Protein AF-A0AAD5GUF0-F1 (afdb_monomer)

pLDDT: mean 94.55, std 7.67, range [51.72, 98.69]

Nearest PDB structures (foldseek):
  1xaw-assembly1_A  TM=6.796E-01  e=3.207E+00  Homo sapiens
  8cmo-assembly1_F  TM=7.644E-01  e=4.762E+00  Coelastrella

Solvent-accessible surface area (backbone atoms only — not comparable to full-atom values): 5502 Å² total; per-residue (Å²): 122,49,72,68,58,52,51,54,33,68,68,42,85,84,75,80,29,69,92,47,71,67,58,53,53,51,51,55,51,46,35,30,50,47,40,40,71,79,30,57,81,88,37,66,63,14,50,52,24,55,52,51,48,53,53,48,52,57,53,48,64,72,42,46,66,56,52,53,52,51,49,54,52,49,52,53,50,52,50,54,49,50,53,52,51,52,54,53,52,52,58,73,67,54,74,89,124

Structure (mmCIF, N/CA/C/O backbone):
data_AF-A0AAD5GUF0-F1
#
_e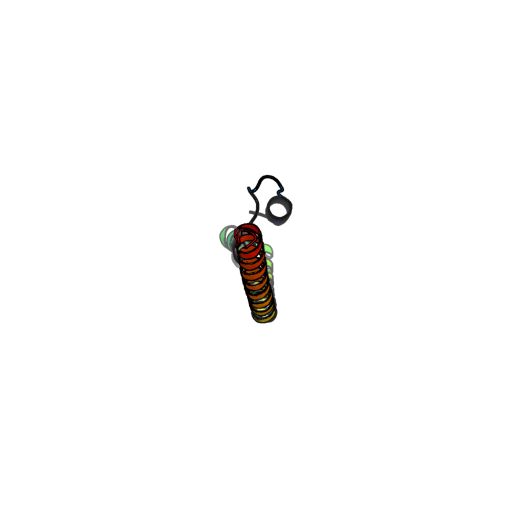ntry.id   AF-A0AAD5GUF0-F1
#
loop_
_atom_site.group_PDB
_atom_site.id
_atom_site.type_symbol
_atom_site.label_atom_id
_atom_site.label_alt_id
_atom_site.label_comp_id
_atom_site.label_asym_id
_atom_site.label_entity_id
_atom_site.label_seq_id
_atom_site.pdbx_PDB_ins_code
_atom_site.Cartn_x
_atom_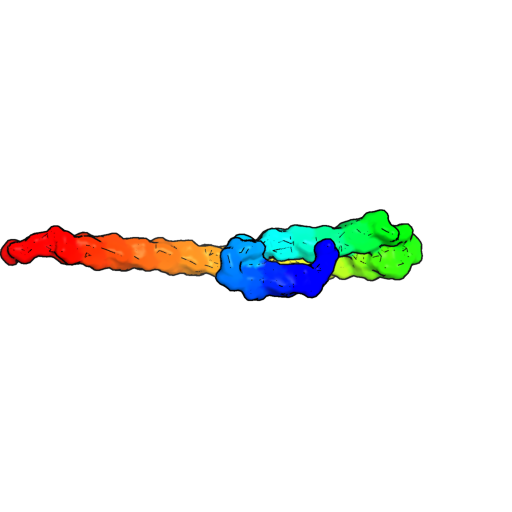site.Cartn_y
_atom_site.Cartn_z
_atom_site.occupancy
_atom_site.B_iso_or_equiv
_atom_site.auth_seq_id
_atom_site.auth_comp_id
_atom_site.auth_asym_id
_atom_site.auth_atom_id
_atom_site.pdbx_PDB_model_num
ATOM 1 N N . MET A 1 1 ? 8.420 9.641 -3.452 1.00 95.06 1 MET A N 1
ATOM 2 C CA . MET A 1 1 ? 7.790 8.554 -2.682 1.00 95.06 1 MET A CA 1
ATOM 3 C C . MET A 1 1 ? 8.701 7.355 -2.778 1.00 95.06 1 MET A C 1
ATOM 5 O O . MET A 1 1 ? 9.085 7.003 -3.888 1.00 95.06 1 MET A O 1
ATOM 9 N N . ASP A 1 2 ? 9.056 6.786 -1.637 1.00 97.38 2 ASP A N 1
ATOM 10 C CA . ASP A 1 2 ? 9.989 5.672 -1.464 1.00 97.38 2 ASP A CA 1
ATOM 11 C C . ASP A 1 2 ? 9.637 4.935 -0.161 1.00 97.38 2 ASP A C 1
ATOM 13 O O . ASP A 1 2 ? 8.843 5.426 0.647 1.00 97.38 2 ASP A O 1
ATOM 17 N N . PHE A 1 3 ? 10.199 3.743 0.043 1.00 97.75 3 PHE A N 1
ATOM 18 C CA . PHE A 1 3 ? 9.837 2.902 1.186 1.00 97.75 3 PHE A CA 1
ATOM 19 C C . PHE A 1 3 ? 10.239 3.499 2.540 1.00 97.75 3 PHE A C 1
ATOM 21 O O . PHE A 1 3 ? 9.531 3.281 3.521 1.00 97.75 3 PHE A O 1
ATOM 28 N N . SER A 1 4 ? 11.317 4.285 2.603 1.00 98.31 4 SER A N 1
ATOM 29 C CA . SER A 1 4 ? 11.704 4.993 3.829 1.00 98.31 4 SER A CA 1
ATOM 30 C C . SER A 1 4 ? 10.669 6.057 4.196 1.00 98.31 4 SER A C 1
ATOM 32 O O . SER A 1 4 ? 10.277 6.166 5.354 1.00 98.31 4 SER A O 1
ATOM 34 N N . THR A 1 5 ? 10.158 6.788 3.204 1.00 98.06 5 THR A N 1
ATOM 35 C CA . THR A 1 5 ? 9.072 7.760 3.380 1.00 98.06 5 THR A CA 1
ATOM 36 C C . THR A 1 5 ? 7.789 7.085 3.863 1.00 98.06 5 THR A C 1
ATOM 38 O O . THR A 1 5 ? 7.181 7.563 4.820 1.00 98.06 5 THR A O 1
ATOM 41 N N . ILE A 1 6 ? 7.398 5.955 3.254 1.00 98.31 6 ILE A N 1
ATOM 42 C CA . ILE A 1 6 ? 6.229 5.176 3.698 1.00 98.31 6 ILE A CA 1
ATOM 43 C C . ILE A 1 6 ? 6.409 4.741 5.152 1.00 98.31 6 ILE A C 1
ATOM 45 O O . ILE A 1 6 ? 5.516 4.969 5.965 1.00 98.31 6 ILE A O 1
ATOM 49 N N . LYS A 1 7 ? 7.568 4.171 5.503 1.00 97.88 7 LYS A N 1
ATOM 50 C CA . LYS A 1 7 ? 7.862 3.738 6.873 1.00 97.88 7 LYS A CA 1
ATOM 51 C C . LYS A 1 7 ? 7.731 4.894 7.867 1.00 97.88 7 LYS A C 1
ATOM 53 O O . LYS A 1 7 ? 6.997 4.777 8.842 1.00 97.88 7 LYS A O 1
ATOM 58 N N . ASN A 1 8 ? 8.372 6.026 7.587 1.00 97.75 8 ASN A N 1
ATOM 59 C CA . ASN A 1 8 ? 8.329 7.190 8.471 1.00 97.75 8 ASN A CA 1
ATOM 60 C C . ASN A 1 8 ? 6.898 7.713 8.654 1.00 97.75 8 ASN A C 1
ATOM 62 O O . ASN A 1 8 ? 6.505 8.064 9.763 1.00 97.75 8 ASN A O 1
ATOM 66 N N . LYS A 1 9 ? 6.098 7.729 7.581 1.00 98.00 9 LYS A N 1
ATOM 67 C CA . LYS A 1 9 ? 4.695 8.155 7.641 1.00 98.00 9 LYS A CA 1
ATOM 68 C C . LYS A 1 9 ? 3.797 7.131 8.348 1.00 98.00 9 LYS A C 1
ATOM 70 O O . LYS A 1 9 ? 2.826 7.523 8.984 1.00 98.00 9 LYS A O 1
ATOM 75 N N . MET A 1 10 ? 4.113 5.838 8.292 1.00 96.94 10 MET A N 1
ATOM 76 C CA . MET A 1 10 ? 3.436 4.814 9.101 1.00 96.94 10 MET A CA 1
ATOM 77 C C . MET A 1 10 ? 3.739 4.962 10.598 1.00 96.94 10 MET A C 1
ATOM 79 O O . MET A 1 10 ? 2.868 4.710 11.422 1.00 96.94 10 MET A O 1
ATOM 83 N N . GLU A 1 11 ? 4.958 5.369 10.948 1.00 96.62 11 GLU A N 1
ATOM 84 C CA . GLU A 1 11 ? 5.426 5.491 12.337 1.00 96.62 11 GLU A CA 1
ATOM 85 C C . GLU A 1 11 ? 5.147 6.876 12.963 1.00 96.62 11 GLU A C 1
ATOM 87 O O . GLU A 1 11 ? 5.477 7.110 14.130 1.00 96.62 11 GLU A O 1
ATOM 92 N N . ALA A 1 12 ? 4.535 7.797 12.211 1.00 96.69 12 ALA A N 1
ATOM 93 C CA . ALA A 1 12 ? 4.239 9.154 12.658 1.00 96.69 12 ALA A CA 1
ATOM 94 C C . ALA A 1 12 ? 3.250 9.174 13.839 1.00 96.69 12 ALA A C 1
ATOM 96 O O . ALA A 1 12 ? 2.185 8.557 13.798 1.00 96.69 12 ALA A O 1
ATOM 97 N N . LYS A 1 13 ? 3.591 9.923 14.896 1.00 94.88 13 LYS A N 1
ATOM 98 C CA . LYS A 1 13 ? 2.815 10.001 16.154 1.00 94.88 13 LYS A CA 1
ATOM 99 C C . LYS A 1 13 ? 2.035 11.304 16.333 1.00 94.88 13 LYS A C 1
ATOM 101 O O . LYS A 1 13 ? 1.248 11.422 17.263 1.00 94.88 13 LYS A O 1
ATOM 106 N N . ASP A 1 14 ? 2.267 12.280 15.466 1.00 94.94 14 ASP A N 1
ATOM 107 C CA . ASP A 1 14 ? 1.704 13.635 15.522 1.00 94.94 14 ASP A CA 1
ATOM 108 C C . ASP A 1 14 ? 0.382 13.780 14.745 1.00 94.94 14 ASP A C 1
ATOM 110 O O . ASP A 1 14 ? -0.128 14.884 14.576 1.00 94.94 14 ASP A O 1
ATOM 114 N N . GLY A 1 15 ? -0.175 12.669 14.252 1.00 92.06 15 GLY A N 1
ATOM 115 C CA . GLY A 1 15 ? -1.387 12.662 13.432 1.00 92.06 15 GLY A CA 1
ATOM 116 C C . GLY A 1 15 ? -1.154 12.954 11.945 1.00 92.06 15 GLY A C 1
ATOM 117 O O . GLY A 1 15 ? -2.120 12.956 11.185 1.00 92.06 15 GLY A O 1
ATOM 118 N N . SER A 1 16 ? 0.095 13.146 11.500 1.00 93.44 16 SER A N 1
ATOM 119 C CA . SER A 1 16 ? 0.442 13.297 10.073 1.00 93.44 16 SER A CA 1
ATOM 120 C C . SER A 1 16 ? 0.548 11.965 9.308 1.00 93.44 16 SER A C 1
ATOM 122 O O . SER A 1 16 ? 0.764 11.950 8.091 1.00 93.44 16 SER A O 1
ATOM 124 N N . GLY A 1 17 ? 0.400 10.844 10.019 1.00 97.00 17 GLY A N 1
ATOM 125 C CA . GLY A 1 17 ? 0.507 9.501 9.463 1.00 97.00 17 GLY A CA 1
ATOM 126 C C . GLY A 1 17 ? -0.642 9.103 8.538 1.00 97.00 17 GLY A C 1
ATOM 127 O O . GLY A 1 17 ? -1.584 9.856 8.287 1.00 97.00 17 GLY A O 1
ATOM 128 N N . TYR A 1 18 ? -0.552 7.888 8.001 1.00 97.44 18 TYR A N 1
ATOM 129 C CA . TYR A 1 18 ? -1.620 7.319 7.179 1.00 97.44 18 TYR A CA 1
ATOM 130 C C . TYR A 1 18 ? -2.899 7.097 7.982 1.00 97.44 18 TYR A C 1
ATOM 132 O O . TYR A 1 18 ? -2.859 6.593 9.103 1.00 97.44 18 TYR A O 1
ATOM 140 N N . LYS A 1 19 ? -4.047 7.409 7.376 1.00 93.38 19 LYS A N 1
ATOM 141 C CA . LYS A 1 19 ? -5.355 7.230 8.029 1.00 93.38 19 LYS A CA 1
ATOM 142 C C . LYS A 1 19 ? -5.882 5.807 7.914 1.00 93.38 19 LYS A C 1
ATOM 144 O O . LYS A 1 19 ? -6.704 5.383 8.717 1.00 93.38 19 LYS A O 1
ATOM 149 N N . ASN A 1 20 ? -5.467 5.093 6.873 1.00 91.31 20 ASN A N 1
ATOM 150 C CA . ASN A 1 20 ? -5.873 3.720 6.612 1.00 91.31 20 ASN A CA 1
ATOM 151 C C . ASN A 1 20 ? -4.861 3.022 5.695 1.00 91.31 20 ASN A C 1
ATOM 153 O O . ASN A 1 20 ? -4.061 3.656 5.004 1.00 91.31 20 ASN A O 1
ATOM 157 N N . VAL A 1 21 ? -4.943 1.692 5.648 1.00 92.94 21 VAL A N 1
ATOM 158 C CA . VAL A 1 21 ? -4.049 0.850 4.843 1.00 92.94 21 VAL A CA 1
ATOM 159 C C . VAL A 1 21 ? -4.140 1.129 3.335 1.00 92.94 21 VAL A C 1
ATOM 161 O O . VAL A 1 21 ? -3.156 0.960 2.620 1.00 92.94 21 VAL A O 1
ATOM 164 N N . ARG A 1 22 ? -5.281 1.623 2.827 1.00 93.00 22 ARG A N 1
ATOM 165 C CA . ARG A 1 22 ? -5.450 1.900 1.389 1.00 93.00 22 ARG A CA 1
ATOM 166 C C . ARG A 1 22 ? -4.560 3.055 0.928 1.00 93.00 22 ARG A C 1
ATOM 168 O O . ARG A 1 22 ? -4.068 3.012 -0.200 1.00 93.00 22 ARG A O 1
ATOM 175 N N . GLU A 1 23 ? -4.306 4.039 1.790 1.00 96.56 23 GLU A N 1
ATOM 176 C CA . GLU A 1 23 ? -3.356 5.125 1.512 1.00 96.56 23 GLU A CA 1
ATOM 177 C C . GLU A 1 23 ? -1.914 4.604 1.402 1.00 96.56 23 GLU A C 1
ATOM 179 O O . GLU A 1 23 ? -1.190 4.995 0.487 1.00 96.56 23 GLU A O 1
ATOM 184 N N . ILE A 1 24 ? -1.520 3.656 2.261 1.00 96.56 24 ILE A N 1
ATOM 185 C CA . ILE A 1 24 ? -0.208 2.990 2.182 1.00 96.56 24 ILE A CA 1
ATOM 186 C C . ILE A 1 24 ? -0.073 2.274 0.834 1.00 96.56 24 ILE A C 1
ATOM 188 O O . ILE A 1 24 ? 0.914 2.447 0.119 1.00 96.56 24 ILE A O 1
ATOM 192 N N . CYS A 1 25 ? -1.091 1.504 0.438 1.00 96.94 25 CYS A N 1
ATOM 193 C CA . CYS A 1 25 ? -1.087 0.792 -0.839 1.00 96.94 25 CYS A CA 1
ATOM 194 C C . CYS A 1 25 ? -1.017 1.738 -2.044 1.00 96.94 25 CYS A C 1
ATOM 196 O O . CYS A 1 25 ? -0.393 1.403 -3.051 1.00 96.94 25 CYS A O 1
ATOM 198 N N . ALA A 1 26 ? -1.656 2.909 -1.969 1.00 98.06 26 ALA A N 1
ATOM 199 C CA . ALA A 1 26 ? -1.568 3.920 -3.018 1.00 98.06 26 ALA A CA 1
ATOM 200 C C . ALA A 1 26 ? -0.125 4.417 -3.201 1.00 98.06 26 ALA A C 1
ATOM 202 O O . ALA A 1 26 ? 0.350 4.497 -4.336 1.00 98.06 26 ALA A O 1
ATOM 203 N N . ASP A 1 27 ? 0.594 4.653 -2.104 1.00 98.62 27 ASP A N 1
ATOM 204 C CA .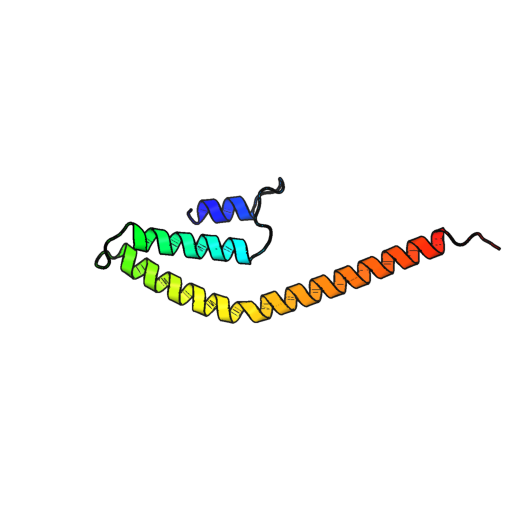 ASP A 1 27 ? 1.986 5.102 -2.153 1.00 98.62 27 ASP A CA 1
ATOM 205 C C . ASP A 1 27 ? 2.949 3.996 -2.610 1.00 98.62 27 ASP A C 1
ATOM 207 O O . ASP A 1 27 ? 3.859 4.270 -3.394 1.00 98.62 27 ASP A O 1
ATOM 211 N N . VAL A 1 28 ? 2.713 2.730 -2.244 1.00 98.38 28 VAL A N 1
ATOM 212 C CA . VAL A 1 28 ? 3.478 1.593 -2.800 1.00 98.38 28 VAL A CA 1
ATOM 213 C C . VAL A 1 28 ? 3.293 1.496 -4.318 1.00 98.38 28 VAL A C 1
ATOM 215 O O . VAL A 1 28 ? 4.271 1.384 -5.062 1.00 98.38 28 VAL A O 1
ATOM 218 N N . ARG A 1 29 ? 2.053 1.611 -4.814 1.00 98.62 29 ARG A N 1
ATOM 219 C CA . ARG A 1 29 ? 1.782 1.651 -6.263 1.00 98.62 29 ARG A CA 1
ATOM 220 C C . ARG A 1 29 ? 2.484 2.829 -6.929 1.00 98.62 29 ARG A C 1
ATOM 222 O O . ARG A 1 29 ? 2.985 2.683 -8.042 1.00 98.62 29 ARG A O 1
ATOM 229 N N . LEU A 1 30 ? 2.520 3.985 -6.269 1.00 98.69 30 LEU A N 1
ATOM 230 C CA . LEU A 1 30 ? 3.189 5.178 -6.776 1.00 98.69 30 LEU A CA 1
ATOM 231 C C . LEU A 1 30 ? 4.702 4.968 -6.917 1.00 98.69 30 LEU A C 1
ATOM 233 O O . LEU A 1 30 ? 5.260 5.400 -7.922 1.00 98.69 30 LEU A O 1
ATOM 237 N N . ILE A 1 31 ? 5.355 4.273 -5.978 1.00 98.62 31 ILE A N 1
ATOM 238 C CA . ILE A 1 31 ? 6.784 3.922 -6.084 1.00 98.62 31 ILE A CA 1
ATOM 239 C C . ILE A 1 31 ? 7.048 3.167 -7.390 1.00 98.62 31 ILE A C 1
ATOM 241 O O . ILE A 1 31 ? 7.872 3.599 -8.197 1.00 98.62 31 ILE A O 1
ATOM 245 N N . PHE A 1 32 ? 6.311 2.082 -7.642 1.00 98.69 32 PHE A N 1
ATOM 246 C CA . PHE A 1 32 ? 6.522 1.272 -8.844 1.00 98.69 32 PHE A CA 1
ATOM 247 C C . PHE A 1 32 ? 6.110 2.000 -10.126 1.00 98.69 32 PHE A C 1
ATOM 249 O O . PHE A 1 32 ? 6.821 1.928 -11.126 1.00 98.69 32 PHE A O 1
ATOM 256 N N . LYS A 1 33 ? 5.006 2.757 -10.105 1.00 98.56 33 LYS A N 1
ATOM 257 C CA . LYS A 1 33 ? 4.582 3.581 -11.249 1.00 98.56 33 LYS A CA 1
ATOM 258 C C . LYS A 1 33 ? 5.615 4.644 -11.602 1.00 98.56 33 LYS A C 1
ATOM 260 O O . LYS A 1 33 ? 5.887 4.842 -12.780 1.00 98.56 33 LYS A O 1
ATOM 265 N N . ASN A 1 34 ? 6.218 5.291 -10.609 1.00 98.62 34 ASN A N 1
ATOM 266 C CA . ASN A 1 34 ? 7.289 6.254 -10.842 1.00 98.62 34 ASN A CA 1
ATOM 267 C C . ASN A 1 34 ? 8.540 5.566 -11.391 1.00 98.62 34 ASN A C 1
ATOM 269 O O . ASN A 1 34 ? 9.117 6.060 -12.355 1.00 98.62 34 ASN A O 1
ATOM 273 N N . ALA A 1 35 ? 8.923 4.407 -10.847 1.00 98.56 35 ALA A N 1
ATOM 274 C CA . ALA A 1 35 ? 10.042 3.632 -11.376 1.00 98.56 35 ALA A CA 1
ATOM 275 C C . ALA A 1 35 ? 9.835 3.272 -12.858 1.00 98.56 35 ALA A C 1
ATOM 277 O O . ALA A 1 35 ? 10.743 3.472 -13.656 1.00 98.56 35 ALA A O 1
ATOM 278 N N . MET A 1 36 ? 8.632 2.849 -13.255 1.00 98.62 36 MET A N 1
ATOM 279 C CA . MET A 1 36 ? 8.305 2.597 -14.665 1.00 98.62 36 MET A CA 1
ATOM 280 C C . MET A 1 36 ? 8.225 3.880 -15.509 1.00 98.62 36 MET A C 1
ATOM 282 O O . MET A 1 36 ? 8.579 3.862 -16.679 1.00 98.62 36 MET A O 1
ATOM 286 N N . LYS A 1 37 ? 7.767 5.001 -14.939 1.00 98.44 37 LYS A N 1
ATOM 287 C CA . LYS A 1 37 ? 7.635 6.284 -15.652 1.00 98.44 37 LYS A CA 1
ATOM 288 C C . LYS A 1 37 ? 8.985 6.914 -15.993 1.00 98.44 37 LYS A C 1
ATOM 290 O O . LYS A 1 37 ? 9.115 7.538 -17.040 1.00 98.44 37 LYS A O 1
ATOM 295 N N . TYR A 1 38 ? 9.954 6.819 -15.085 1.00 98.38 38 TYR A N 1
ATOM 296 C CA . TYR A 1 38 ? 11.252 7.485 -15.224 1.00 98.38 38 TYR A CA 1
ATOM 297 C C . TYR A 1 38 ? 12.338 6.595 -15.840 1.00 98.38 38 TYR A C 1
ATOM 299 O O . TYR A 1 38 ? 13.427 7.090 -16.115 1.00 98.38 38 TYR A O 1
ATOM 307 N N . ASN A 1 39 ? 12.054 5.310 -16.067 1.00 98.50 39 ASN A N 1
ATOM 308 C CA . ASN A 1 39 ? 12.983 4.370 -16.687 1.00 98.50 39 ASN A CA 1
ATOM 309 C C . ASN A 1 39 ? 12.355 3.763 -17.947 1.00 98.50 39 ASN A C 1
ATOM 311 O O . ASN A 1 39 ? 11.196 3.349 -17.923 1.00 98.50 39 ASN A O 1
ATOM 315 N N . ASP A 1 40 ? 13.141 3.695 -19.025 1.00 97.75 40 ASP A N 1
ATOM 316 C CA . ASP A 1 40 ? 12.748 3.061 -20.290 1.00 97.75 40 ASP A CA 1
ATOM 317 C C . ASP A 1 40 ? 12.282 1.612 -20.078 1.00 97.75 40 ASP A C 1
ATOM 319 O O . ASP A 1 40 ? 12.779 0.923 -19.189 1.00 97.75 40 ASP A O 1
ATOM 323 N N . GLU A 1 41 ? 11.358 1.126 -20.908 1.00 96.69 41 GLU A N 1
ATOM 324 C CA . GLU A 1 41 ? 10.776 -0.216 -20.767 1.00 96.69 41 GLU A CA 1
ATOM 325 C C . GLU A 1 41 ? 11.804 -1.354 -20.858 1.00 96.69 41 GLU A C 1
ATOM 327 O O . GLU A 1 41 ? 11.571 -2.437 -20.316 1.00 96.69 41 GLU A O 1
ATOM 332 N N . ARG A 1 42 ? 12.948 -1.122 -21.517 1.00 96.19 42 ARG A N 1
ATOM 333 C CA . ARG A 1 42 ? 14.056 -2.086 -21.612 1.00 96.19 42 ARG A CA 1
ATOM 334 C C . ARG A 1 42 ? 15.020 -2.013 -20.431 1.00 96.19 42 ARG A C 1
ATOM 336 O O . ARG A 1 42 ? 15.904 -2.856 -20.329 1.00 96.19 42 ARG A O 1
ATOM 343 N N . ASN A 1 43 ? 14.893 -1.006 -19.569 1.00 98.38 43 ASN A N 1
ATOM 344 C CA . ASN A 1 43 ? 15.725 -0.869 -18.383 1.00 98.38 43 ASN A CA 1
ATOM 345 C C . ASN A 1 43 ? 15.298 -1.892 -17.320 1.00 98.38 43 ASN A C 1
ATOM 347 O O . ASN A 1 43 ? 14.111 -2.021 -17.009 1.00 98.38 43 ASN A O 1
ATOM 351 N N . ASP A 1 44 ? 16.268 -2.562 -16.699 1.00 98.44 44 ASP A N 1
ATOM 352 C CA . ASP A 1 44 ? 16.023 -3.548 -15.642 1.00 98.44 44 ASP A CA 1
ATOM 353 C C . ASP A 1 44 ? 15.170 -2.989 -14.494 1.00 98.44 44 ASP A C 1
ATOM 355 O O . ASP A 1 44 ? 14.307 -3.688 -13.964 1.00 98.44 44 ASP A O 1
ATOM 359 N N . VAL A 1 45 ? 15.333 -1.707 -14.142 1.00 98.31 45 VAL A N 1
ATOM 360 C CA . VAL A 1 45 ? 14.519 -1.035 -13.116 1.00 98.31 45 VAL A CA 1
ATOM 361 C C . VAL A 1 45 ? 13.040 -1.033 -13.499 1.00 98.31 45 VAL A C 1
ATOM 363 O O . VAL A 1 45 ? 12.187 -1.295 -12.649 1.00 98.31 45 VAL A O 1
ATOM 366 N N . HIS A 1 46 ? 12.722 -0.778 -14.769 1.00 98.69 46 HIS A N 1
ATOM 367 C CA . HIS A 1 46 ? 11.348 -0.818 -15.259 1.00 98.69 46 HIS A CA 1
ATOM 368 C C . HIS A 1 46 ? 10.786 -2.243 -15.175 1.00 98.69 46 HIS A C 1
ATOM 370 O O . HIS A 1 46 ? 9.692 -2.453 -14.643 1.00 98.69 46 HIS A O 1
ATOM 376 N N . VAL A 1 47 ? 11.543 -3.236 -15.652 1.00 98.56 47 VAL A N 1
ATOM 377 C CA . VAL A 1 47 ? 11.131 -4.651 -15.664 1.00 98.56 47 VAL A CA 1
ATOM 378 C C . VAL A 1 47 ? 10.886 -5.173 -14.244 1.00 98.56 47 VAL A C 1
ATOM 380 O O . VAL A 1 47 ? 9.863 -5.816 -13.968 1.00 98.56 47 VAL A O 1
ATOM 383 N N . VAL A 1 48 ? 11.786 -4.853 -13.312 1.00 98.44 48 VAL A N 1
ATOM 384 C CA . VAL A 1 48 ? 11.656 -5.217 -11.898 1.00 98.44 48 VAL A CA 1
ATOM 385 C C . VAL A 1 48 ? 10.464 -4.502 -11.263 1.00 98.44 48 VAL A C 1
ATOM 387 O O . VAL A 1 48 ? 9.668 -5.156 -10.591 1.00 98.44 48 VAL A O 1
ATOM 390 N N . ALA A 1 49 ? 10.269 -3.203 -11.512 1.00 98.62 49 ALA A N 1
ATOM 391 C CA . ALA A 1 49 ? 9.128 -2.457 -10.977 1.00 98.62 49 ALA A CA 1
ATOM 392 C C . ALA A 1 49 ? 7.783 -3.032 -11.446 1.00 98.62 49 ALA A C 1
ATOM 394 O O . ALA A 1 49 ? 6.875 -3.212 -10.633 1.00 98.62 49 ALA A O 1
ATOM 395 N N . LYS A 1 50 ? 7.672 -3.391 -12.730 1.00 98.62 50 LYS A N 1
ATOM 396 C CA . LYS A 1 50 ? 6.482 -4.043 -13.293 1.00 98.62 50 LYS A CA 1
ATOM 397 C C . LYS A 1 50 ? 6.205 -5.392 -12.625 1.00 98.62 50 LYS A C 1
ATOM 399 O O . LYS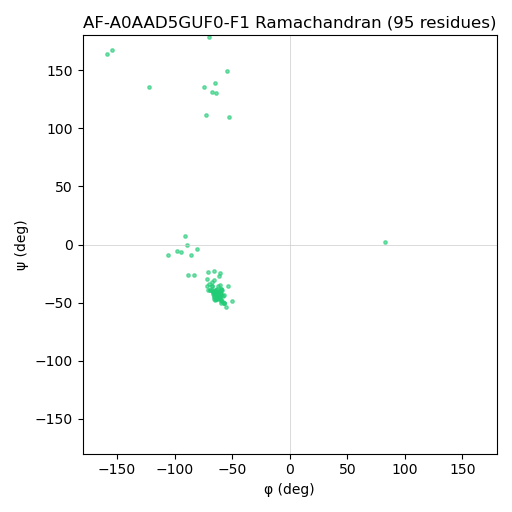 A 1 50 ? 5.068 -5.678 -12.249 1.00 98.62 50 LYS A O 1
ATOM 404 N N . THR A 1 51 ? 7.249 -6.195 -12.426 1.00 98.62 51 THR A N 1
ATOM 405 C CA . THR A 1 51 ? 7.152 -7.510 -11.772 1.00 98.62 51 THR A CA 1
ATOM 406 C C . THR A 1 51 ? 6.741 -7.387 -10.304 1.00 98.62 51 THR A C 1
ATOM 408 O O . THR A 1 51 ? 5.864 -8.115 -9.836 1.00 98.62 51 THR A O 1
ATOM 411 N N . LEU A 1 52 ? 7.351 -6.458 -9.566 1.00 98.56 52 LEU A N 1
ATOM 412 C CA . LEU A 1 52 ? 7.044 -6.227 -8.156 1.00 98.56 52 LEU A CA 1
ATOM 413 C C . LEU A 1 52 ? 5.635 -5.668 -7.962 1.00 98.56 52 LEU A C 1
ATOM 415 O O . LEU A 1 52 ? 4.946 -6.111 -7.047 1.00 98.56 52 LEU A O 1
ATOM 419 N N . LEU A 1 53 ? 5.177 -4.769 -8.839 1.00 98.62 53 LEU A N 1
ATOM 420 C CA . LEU A 1 53 ? 3.803 -4.272 -8.803 1.00 98.62 53 LEU A CA 1
ATOM 421 C C . LEU A 1 53 ? 2.793 -5.411 -8.997 1.00 98.62 53 LEU A C 1
ATOM 423 O O . LEU A 1 53 ? 1.844 -5.509 -8.227 1.00 98.62 53 LEU A O 1
ATOM 427 N N . ALA A 1 54 ? 3.017 -6.310 -9.960 1.00 98.56 54 ALA A N 1
ATOM 428 C CA . ALA A 1 54 ? 2.130 -7.455 -10.177 1.00 98.56 54 ALA A CA 1
ATOM 429 C C . ALA A 1 54 ? 2.060 -8.379 -8.947 1.00 98.56 54 ALA A C 1
ATOM 431 O O . ALA A 1 54 ? 0.970 -8.735 -8.499 1.00 98.56 54 ALA A O 1
ATOM 432 N N . LYS A 1 55 ? 3.214 -8.708 -8.349 1.00 98.44 55 LYS A N 1
ATOM 433 C CA . LYS A 1 55 ? 3.266 -9.501 -7.108 1.00 98.44 55 LYS A CA 1
ATOM 434 C C . LYS A 1 55 ? 2.594 -8.788 -5.938 1.00 98.44 55 LYS A C 1
ATOM 436 O O . LYS A 1 55 ? 1.938 -9.433 -5.123 1.00 98.44 55 LYS A O 1
ATOM 441 N N . PHE A 1 56 ? 2.759 -7.472 -5.842 1.00 98.12 56 PHE A N 1
ATOM 442 C CA . PHE A 1 56 ? 2.107 -6.670 -4.817 1.00 98.12 56 PHE A CA 1
ATOM 443 C C . PHE A 1 56 ? 0.582 -6.737 -4.945 1.00 98.12 56 PHE A C 1
ATOM 445 O O . PHE A 1 56 ? -0.076 -7.003 -3.945 1.00 98.12 56 PHE A O 1
ATOM 452 N N . GLU A 1 57 ? 0.018 -6.570 -6.147 1.00 98.19 57 GLU A N 1
ATOM 453 C CA . GLU A 1 57 ? -1.436 -6.664 -6.347 1.00 98.19 57 GLU A CA 1
ATOM 454 C C . GLU A 1 57 ? -1.975 -8.068 -6.035 1.00 98.19 57 GLU A C 1
ATOM 456 O O . GLU A 1 57 ? -3.001 -8.188 -5.371 1.00 98.19 57 GLU A O 1
ATOM 461 N N . GLU A 1 58 ? -1.264 -9.133 -6.427 1.00 97.94 58 GLU A N 1
ATOM 462 C CA . GLU A 1 58 ? -1.636 -10.513 -6.076 1.00 97.94 58 GLU A CA 1
ATOM 463 C C . GLU A 1 58 ? -1.724 -10.691 -4.553 1.00 97.94 58 GLU A C 1
ATOM 465 O O . GLU A 1 58 ? -2.728 -11.173 -4.027 1.00 97.94 58 GLU A O 1
ATOM 470 N N . LYS A 1 59 ? -0.689 -10.261 -3.819 1.00 96.50 59 LYS A N 1
ATOM 471 C CA . LYS A 1 59 ? -0.683 -10.354 -2.352 1.00 96.50 59 LYS A CA 1
ATOM 472 C C . LYS A 1 59 ? -1.714 -9.438 -1.711 1.00 96.50 59 LYS A C 1
ATOM 474 O O . LYS A 1 59 ? -2.317 -9.828 -0.716 1.00 96.50 59 LYS A O 1
ATOM 479 N N . TRP A 1 60 ? -1.947 -8.261 -2.279 1.00 95.56 60 TRP A N 1
ATOM 480 C CA . TRP A 1 60 ? -2.954 -7.331 -1.790 1.00 95.56 60 TRP A CA 1
ATOM 481 C C . TRP A 1 60 ? -4.362 -7.922 -1.892 1.00 95.56 60 TRP A C 1
ATOM 483 O O . TRP A 1 60 ? -5.098 -7.894 -0.911 1.00 95.56 60 TRP A O 1
ATOM 493 N N . LEU A 1 61 ? -4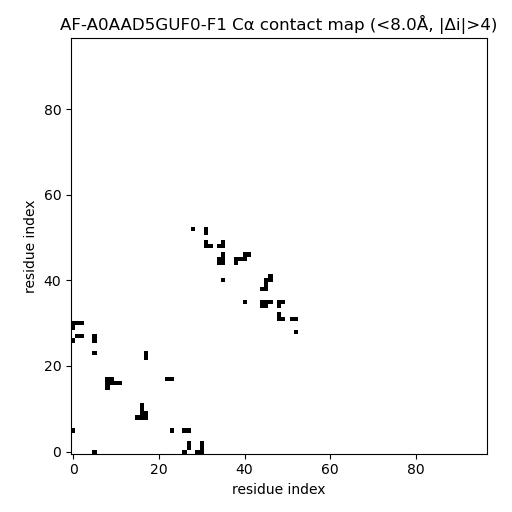.709 -8.543 -3.022 1.00 95.69 61 LEU A N 1
ATOM 494 C CA . LEU A 1 61 ? -6.001 -9.214 -3.203 1.00 95.69 61 LEU A CA 1
ATOM 495 C C . LEU A 1 61 ? -6.230 -10.334 -2.180 1.00 95.69 61 LEU A C 1
ATOM 497 O O . LEU A 1 61 ? -7.337 -10.475 -1.672 1.00 95.69 61 LEU A O 1
ATOM 501 N N . LEU A 1 62 ? -5.186 -11.092 -1.834 1.00 95.56 62 LEU A N 1
ATOM 502 C CA . LEU A 1 62 ? -5.264 -12.134 -0.804 1.00 95.56 62 LEU A CA 1
ATOM 503 C C . LEU A 1 62 ? -5.394 -11.573 0.622 1.00 95.56 62 LEU A C 1
ATOM 505 O O . LEU A 1 62 ? -5.870 -12.272 1.516 1.00 95.56 62 LEU A O 1
ATOM 509 N N . LEU A 1 63 ? -4.950 -10.336 0.851 1.00 93.25 63 LEU A N 1
ATOM 510 C CA . LEU A 1 63 ? -5.036 -9.664 2.148 1.00 93.25 63 LEU A CA 1
ATOM 511 C C . LEU A 1 63 ? -6.356 -8.911 2.346 1.00 93.25 63 LEU A C 1
ATOM 513 O O . LEU A 1 63 ? -6.774 -8.771 3.491 1.00 93.25 63 LEU A O 1
ATOM 517 N N . LEU A 1 64 ? -7.023 -8.469 1.273 1.00 92.06 64 LEU A N 1
ATOM 518 C CA . LEU A 1 64 ? -8.276 -7.705 1.351 1.00 92.06 64 LEU A CA 1
ATOM 519 C C . LEU A 1 64 ? -9.339 -8.350 2.258 1.00 92.06 64 LEU A C 1
ATOM 521 O O . LEU A 1 64 ? -9.811 -7.650 3.148 1.00 92.06 64 LEU A O 1
ATOM 525 N N . PRO A 1 65 ? -9.651 -9.660 2.147 1.00 94.56 65 PRO A N 1
ATOM 526 C CA . PRO A 1 65 ? -10.657 -10.273 3.013 1.00 94.56 65 PRO A CA 1
ATOM 527 C C . PRO A 1 65 ? -10.306 -10.187 4.500 1.00 94.56 65 PRO A C 1
ATOM 529 O O . PRO A 1 65 ? -11.190 -10.012 5.328 1.00 94.56 65 PRO A O 1
ATOM 532 N N . LYS A 1 66 ? -9.014 -10.274 4.842 1.00 92.62 66 LYS A N 1
ATOM 533 C CA . LYS A 1 66 ? -8.553 -10.163 6.232 1.00 92.62 66 LYS A CA 1
ATOM 534 C C . LYS A 1 66 ? -8.680 -8.737 6.752 1.00 92.62 66 LYS A C 1
ATOM 536 O O . LYS A 1 66 ? -9.049 -8.539 7.899 1.00 92.62 66 LYS A O 1
ATOM 541 N N . VAL A 1 67 ? -8.375 -7.752 5.907 1.00 92.12 67 VAL A N 1
ATOM 542 C CA . VAL A 1 67 ? -8.557 -6.335 6.248 1.00 92.12 67 VAL A CA 1
ATOM 543 C C . VAL A 1 67 ? -10.035 -6.039 6.480 1.00 92.12 67 VAL A C 1
ATOM 545 O O . VAL A 1 67 ? -10.367 -5.394 7.466 1.00 92.12 67 VAL A O 1
ATOM 548 N N . ASP A 1 68 ? -10.913 -6.523 5.602 1.00 93.00 68 ASP A N 1
ATOM 549 C CA . ASP A 1 68 ? -12.355 -6.312 5.731 1.00 93.00 68 ASP A CA 1
ATOM 550 C C . ASP A 1 68 ? -12.906 -7.007 6.995 1.00 93.00 68 ASP A C 1
ATOM 552 O O . ASP A 1 68 ? -13.648 -6.393 7.756 1.00 93.00 68 ASP A O 1
ATOM 556 N N . GLU A 1 69 ? -12.460 -8.233 7.296 1.00 95.25 69 GLU A N 1
ATOM 557 C CA . GLU A 1 69 ? -12.810 -8.935 8.540 1.00 95.25 69 GLU A CA 1
ATOM 558 C C . GLU A 1 69 ? -12.339 -8.178 9.796 1.00 95.25 69 GLU A C 1
ATOM 560 O O . GLU A 1 69 ? -13.089 -8.039 10.764 1.00 95.25 69 GLU A O 1
ATOM 565 N N . GLU A 1 70 ? -11.111 -7.654 9.799 1.00 93.38 70 GLU A N 1
ATOM 566 C CA . GLU A 1 70 ? -10.600 -6.859 10.919 1.00 93.38 70 GLU A CA 1
ATOM 567 C C . GLU A 1 70 ? -11.375 -5.546 11.104 1.00 93.38 70 GLU A C 1
ATOM 569 O O . GLU A 1 70 ? -11.651 -5.163 12.245 1.00 93.38 70 GLU A O 1
ATOM 574 N N . LEU A 1 71 ? -11.761 -4.876 10.013 1.00 92.38 71 LEU A N 1
ATOM 575 C CA . LEU A 1 71 ? -12.595 -3.672 10.062 1.00 92.38 71 LEU A CA 1
ATOM 576 C C . LEU A 1 71 ? -13.974 -3.977 10.658 1.00 92.38 71 LEU A C 1
ATOM 578 O O . LEU A 1 71 ? -14.390 -3.283 11.585 1.00 92.38 71 LEU A O 1
ATOM 582 N N . ASP A 1 72 ? -14.619 -5.066 10.235 1.00 95.94 72 ASP A N 1
ATOM 583 C CA . ASP A 1 72 ? -15.896 -5.517 10.802 1.00 95.94 72 ASP A CA 1
ATOM 584 C C . ASP A 1 72 ? -15.792 -5.804 12.310 1.00 95.94 72 ASP A C 1
ATOM 586 O O . ASP A 1 72 ? -16.705 -5.508 13.088 1.00 95.94 72 ASP A O 1
ATOM 590 N N . VAL A 1 73 ? -14.680 -6.401 12.752 1.00 96.62 73 VAL A N 1
ATOM 591 C CA . VAL A 1 73 ? -14.422 -6.658 14.177 1.00 96.62 73 VAL A CA 1
ATOM 592 C C . VAL A 1 73 ? -14.248 -5.350 14.948 1.00 96.62 73 VAL A C 1
ATOM 594 O O . VAL A 1 73 ? -14.760 -5.229 16.065 1.00 96.62 73 VAL A O 1
ATOM 597 N N . ILE A 1 74 ? -13.533 -4.376 14.383 1.00 95.19 74 ILE A N 1
ATOM 598 C CA . ILE A 1 74 ? -13.348 -3.057 14.995 1.00 95.19 74 ILE A CA 1
ATOM 599 C C . ILE A 1 74 ? -14.692 -2.335 15.104 1.00 95.19 74 ILE A C 1
ATOM 601 O O . ILE A 1 74 ? -15.013 -1.859 16.191 1.00 95.19 74 ILE A O 1
ATOM 605 N N . ASP A 1 75 ? -15.503 -2.322 14.049 1.00 96.12 75 ASP A N 1
ATOM 606 C CA . ASP A 1 75 ? -16.809 -1.656 14.043 1.00 96.12 75 ASP A CA 1
ATOM 607 C C . ASP A 1 75 ? -17.754 -2.253 15.092 1.00 96.12 75 ASP A C 1
ATOM 609 O O . ASP A 1 75 ? -18.350 -1.521 15.884 1.00 96.12 75 ASP A O 1
ATOM 613 N N . LYS A 1 76 ? -17.805 -3.587 15.203 1.00 97.75 76 LYS A N 1
ATOM 614 C CA . LYS A 1 76 ? -18.572 -4.268 16.261 1.00 97.75 76 LYS A CA 1
ATOM 615 C C . LYS A 1 76 ? -18.092 -3.890 17.662 1.00 97.75 76 LYS A C 1
ATOM 617 O O . LYS A 1 76 ? -18.907 -3.668 18.556 1.00 97.75 76 LYS A O 1
ATOM 622 N N . ARG A 1 77 ? -16.774 -3.800 17.874 1.00 97.19 77 ARG A N 1
ATOM 623 C CA . ARG A 1 77 ? -16.202 -3.377 19.164 1.00 97.19 77 ARG A CA 1
A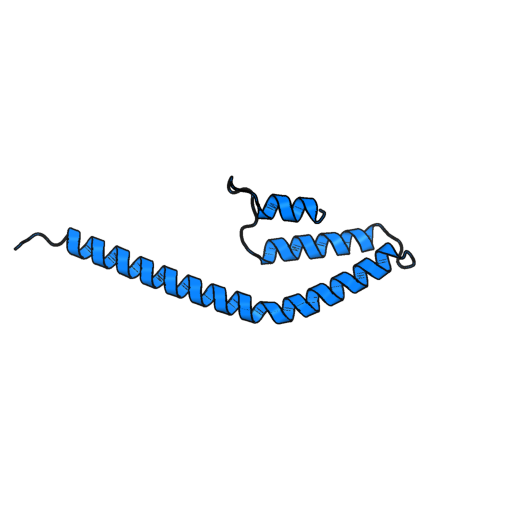TOM 624 C C . ARG A 1 77 ? -16.526 -1.921 19.473 1.00 97.19 77 ARG A C 1
ATOM 626 O O . ARG A 1 77 ? -16.831 -1.608 20.620 1.00 97.19 77 ARG A O 1
ATOM 633 N N . LEU A 1 78 ? -16.470 -1.042 18.475 1.00 96.94 78 LEU A N 1
ATOM 634 C CA . LEU A 1 78 ? -16.827 0.365 18.631 1.00 96.94 78 LEU A CA 1
ATOM 635 C C . LEU A 1 78 ? -18.300 0.515 19.011 1.00 96.94 78 LEU A C 1
ATOM 637 O O . LEU A 1 78 ? -18.599 1.291 19.917 1.00 96.94 78 LEU A O 1
ATOM 641 N N . GLU A 1 79 ? -19.196 -0.251 18.391 1.00 97.31 79 GLU A N 1
ATOM 642 C CA . GLU A 1 79 ? -20.618 -0.239 18.742 1.00 97.31 79 GLU A CA 1
ATOM 643 C C . GLU A 1 79 ? -20.845 -0.732 20.175 1.00 97.31 79 GLU A C 1
ATOM 645 O O . GLU A 1 79 ? -21.455 -0.040 20.987 1.00 97.31 79 GLU A O 1
ATOM 650 N N . GLN A 1 80 ? -20.224 -1.850 20.554 1.00 97.31 80 GLN A N 1
ATOM 651 C CA . GLN A 1 80 ? -20.308 -2.363 21.922 1.00 97.31 80 GLN A CA 1
ATOM 652 C C . GLN A 1 80 ? -19.762 -1.367 22.963 1.00 97.31 80 GLN A C 1
ATOM 654 O O . GLN A 1 80 ? -20.303 -1.221 24.065 1.00 97.31 80 GLN A O 1
ATOM 659 N N . MET A 1 81 ? -18.684 -0.651 22.629 1.00 97.12 81 MET A N 1
ATOM 660 C CA . MET A 1 81 ? -18.156 0.421 23.472 1.00 97.12 81 MET A CA 1
ATOM 661 C C . MET A 1 81 ? -19.138 1.592 23.579 1.00 97.12 81 MET A C 1
ATOM 663 O O . MET A 1 81 ? -19.318 2.116 24.679 1.00 97.12 81 MET A O 1
ATOM 667 N N . ARG A 1 82 ? -19.789 1.988 22.478 1.00 96.56 82 ARG A N 1
ATOM 668 C CA . ARG A 1 82 ? -20.820 3.039 22.478 1.00 96.56 82 ARG A CA 1
ATOM 669 C C . ARG A 1 82 ? -21.985 2.661 23.383 1.00 96.56 82 ARG A C 1
ATOM 671 O O . ARG A 1 82 ? -22.321 3.448 24.265 1.00 96.56 82 ARG A O 1
ATOM 678 N N . GLU A 1 83 ? -22.529 1.458 23.238 1.00 96.44 83 GLU A N 1
ATOM 679 C CA . GLU A 1 83 ? -23.609 0.944 24.091 1.00 96.44 83 GLU A CA 1
ATOM 680 C C . GLU A 1 83 ? -23.206 0.941 25.569 1.00 96.44 83 GLU A C 1
ATOM 682 O O . GLU A 1 83 ? -23.950 1.412 26.429 1.00 96.44 83 GLU A O 1
ATOM 687 N N . THR A 1 84 ? -21.986 0.489 25.873 1.00 95.75 84 THR A N 1
ATOM 688 C CA . THR A 1 84 ? -21.462 0.477 27.246 1.00 95.75 84 THR A CA 1
ATOM 689 C C . THR A 1 84 ? -21.385 1.885 27.841 1.00 95.75 84 THR A C 1
ATOM 691 O O . THR A 1 84 ? -21.714 2.083 29.013 1.00 95.75 84 THR A O 1
ATOM 694 N N . VAL A 1 85 ? -20.937 2.872 27.059 1.00 95.62 85 VAL A N 1
ATOM 695 C CA . VAL A 1 85 ? -20.876 4.274 27.498 1.00 95.62 85 VAL A CA 1
ATOM 696 C C . VAL A 1 85 ? -22.283 4.823 27.726 1.00 95.62 85 VAL A C 1
ATOM 698 O O . VAL A 1 85 ? -22.529 5.396 28.786 1.00 95.62 85 VAL A O 1
ATOM 701 N N . VAL A 1 86 ? -23.212 4.590 26.793 1.00 95.00 86 VAL A N 1
ATOM 702 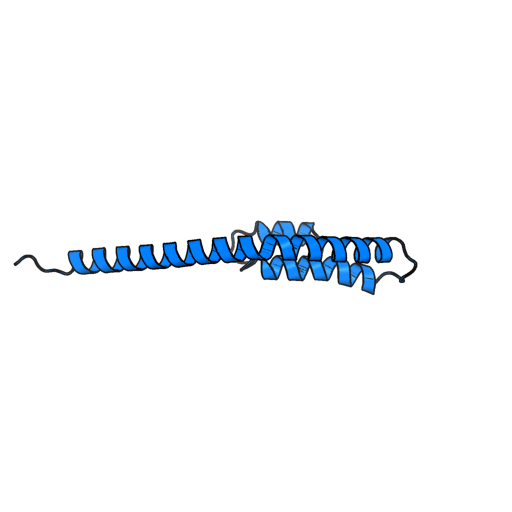C CA . VAL A 1 86 ? -24.617 5.009 26.922 1.00 95.00 86 VAL A CA 1
ATOM 703 C C . VAL A 1 86 ? -25.230 4.429 28.193 1.00 95.00 86 VAL A C 1
ATOM 705 O O . VAL A 1 86 ? -25.734 5.189 29.014 1.00 95.00 86 VAL A O 1
ATOM 708 N N . GLN A 1 87 ? -25.098 3.121 28.421 1.00 93.12 87 GLN A N 1
ATOM 709 C CA . GLN A 1 87 ? -25.667 2.460 29.594 1.00 93.12 87 GLN A CA 1
ATOM 710 C C . GLN A 1 87 ? -25.115 3.030 30.908 1.00 93.12 87 GLN A C 1
ATOM 712 O O . GLN A 1 87 ? -25.875 3.280 31.845 1.00 93.12 87 GLN A O 1
ATOM 717 N N . LYS A 1 88 ? -23.797 3.265 30.988 1.00 92.75 88 LYS A N 1
ATOM 718 C CA . LYS A 1 88 ? -23.169 3.873 32.173 1.00 92.75 88 LYS A CA 1
ATOM 719 C C . LYS A 1 88 ? -23.667 5.297 32.416 1.00 92.75 88 LYS A C 1
ATOM 721 O O . LYS A 1 88 ? -23.932 5.651 33.563 1.00 92.75 88 LYS A O 1
ATOM 726 N N . CYS A 1 89 ? -23.814 6.096 31.362 1.00 90.25 89 CYS A N 1
ATOM 727 C CA . CYS A 1 89 ? -24.367 7.444 31.463 1.00 90.25 89 CYS A CA 1
ATOM 728 C C . CYS A 1 89 ? -25.835 7.422 31.906 1.00 90.25 89 CYS A C 1
ATOM 730 O O . CYS A 1 89 ? -26.206 8.204 32.776 1.00 90.25 89 CYS A O 1
ATOM 732 N N . THR A 1 90 ? -26.653 6.508 31.374 1.00 89.25 90 THR A N 1
ATOM 733 C CA . THR A 1 90 ? -28.052 6.343 31.791 1.00 89.25 90 THR A CA 1
ATOM 734 C C . THR A 1 90 ? -28.147 6.014 33.277 1.00 89.25 90 THR A C 1
ATOM 736 O O . THR A 1 90 ? -28.875 6.695 33.991 1.00 89.25 90 THR A O 1
ATOM 739 N N . PHE A 1 91 ? -27.363 5.047 33.773 1.00 84.69 91 PHE A N 1
ATOM 740 C CA . PHE A 1 91 ? -27.361 4.700 35.198 1.00 84.69 91 PHE A CA 1
ATOM 741 C C . PHE A 1 91 ? -26.941 5.868 36.094 1.00 84.69 91 PHE A C 1
ATOM 743 O O . PHE A 1 91 ? -27.591 6.102 37.110 1.00 84.69 91 PHE A O 1
ATOM 750 N N . ALA A 1 92 ? -25.907 6.621 35.708 1.00 81.69 92 ALA A N 1
ATOM 751 C CA . ALA A 1 92 ? -25.423 7.775 36.468 1.00 81.69 92 ALA A CA 1
ATOM 752 C C . ALA A 1 92 ? -26.430 8.939 36.535 1.00 81.69 92 ALA A C 1
ATOM 754 O O . ALA A 1 92 ? -26.343 9.769 37.437 1.00 81.69 92 ALA A O 1
ATOM 755 N N . LEU A 1 93 ? -27.368 9.011 35.586 1.00 75.69 93 LEU A N 1
ATOM 756 C CA . LEU A 1 93 ? -28.392 10.054 35.507 1.00 75.69 93 LEU A CA 1
ATOM 757 C C . LEU A 1 93 ? -29.741 9.632 36.103 1.00 75.69 93 LEU A C 1
ATOM 759 O O . LEU A 1 93 ? -30.636 10.469 36.192 1.00 75.69 93 LEU A O 1
ATOM 763 N N . THR A 1 94 ? -29.899 8.372 36.522 1.00 71.94 94 THR A N 1
ATOM 764 C CA . THR A 1 94 ? -31.090 7.925 37.259 1.00 71.94 94 THR A CA 1
ATOM 765 C C . THR A 1 94 ? -31.026 8.502 38.676 1.00 71.94 94 THR A C 1
ATOM 767 O O . THR A 1 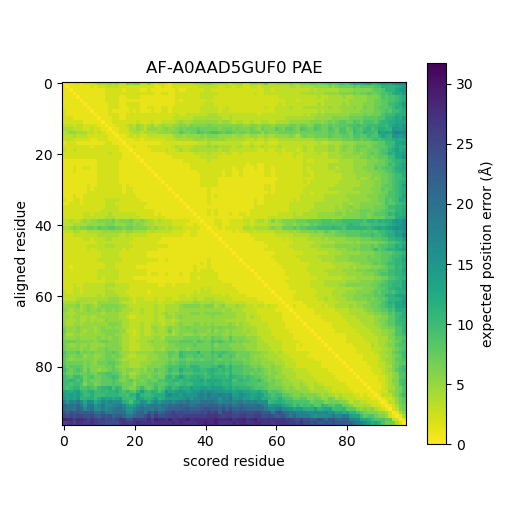94 ? -30.154 8.090 39.445 1.00 71.94 94 THR A O 1
ATOM 770 N N . PRO A 1 95 ? -31.896 9.453 39.064 1.00 66.44 95 PRO A N 1
ATOM 771 C CA . PRO A 1 95 ? -31.919 9.949 40.432 1.00 66.44 95 PRO A CA 1
ATOM 772 C C . PRO A 1 95 ? -32.401 8.807 41.325 1.00 66.44 95 PRO A C 1
ATOM 774 O O . PRO A 1 95 ? -33.404 8.172 40.999 1.00 66.44 95 PRO A O 1
ATOM 777 N N . CYS A 1 96 ? -31.692 8.531 42.421 1.00 60.47 96 CYS A N 1
ATOM 778 C CA . CYS A 1 96 ? -32.175 7.618 43.453 1.00 60.47 96 CYS A CA 1
ATOM 779 C C . CYS A 1 96 ? -33.584 8.056 43.888 1.00 60.47 96 CYS A C 1
ATOM 781 O O . CYS A 1 96 ? -33.731 9.120 44.494 1.00 60.47 96 CYS A O 1
ATOM 783 N N . LEU A 1 97 ? -34.591 7.256 43.528 1.00 51.72 97 LEU A N 1
ATOM 784 C CA . LEU A 1 97 ? -35.910 7.233 44.160 1.00 51.72 97 LEU A CA 1
ATOM 785 C C . LEU A 1 97 ? -35.834 6.411 45.447 1.00 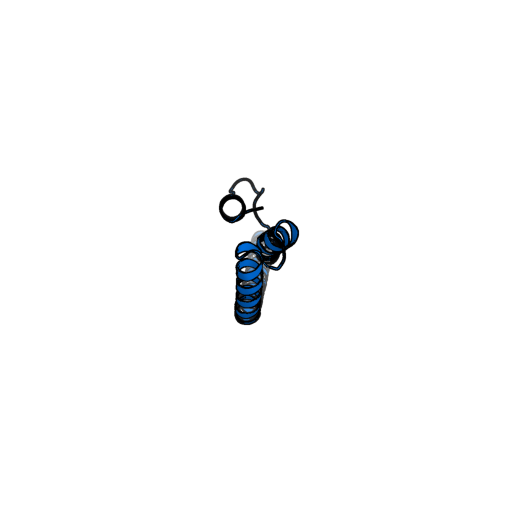51.72 97 LEU A C 1
ATOM 787 O O . LEU A 1 97 ? -35.116 5.383 45.433 1.00 51.72 97 LEU A O 1
#

Sequence (97 aa):
MDFSTIKNKMEAKDGSGYKNVREICADVRLIFKNAMKYNDERNDVHVVAKTLLAKFEEKWLLLLPKVDEELDVIDKRLEQMRETVVQKCTFALTPCL

Foldseek 3Di:
DDPVVLVCLCVDDPPSHDPDVVVSVVVLLVVLVVQLVVDDCPDPSVVVSVVVNVVSVVVVVVCVVVRVVVVVVVVVVVVVVVVVVVVVVVVVPPPDD

Secondary structure (DSSP, 8-state):
--HHHHHHHHS--SS-S-SSHHHHHHHHHHHHHHHHHHS-TTSHHHHHHHHHHHHHHHHHHHHHHHHHHHHHHHHHHHHHHHHHHHHHHHHHHS---

InterPro domains:
  IPR001487 Bromodomain [PF00439] (1-50)
  IPR001487 Bromodomain [PS50014] (1-46)
  IPR036427 Bromodomain-like superfamily [G3DSA:1.20.920.10] (1-89)
  IPR036427 Bromodomain-like superfamily [SSF47370] (1-71)

Radius of gyration: 21.9 Å; Cα contacts (8 Å, |Δi|>4): 41; chains: 1; bounding box: 52×26×66 Å

Organism: Ambrosia artemisiifolia (NCBI:txid4212)

Mean predicted aligned error: 5.18 Å